Protein AF-A0A959ARU8-F1 (afdb_monomer)

Radius of gyration: 22.37 Å; Cα contacts (8 Å, |Δi|>4): 163; chains: 1; bounding box: 41×34×85 Å

Foldseek 3Di:
DDDDDPPPVVPDPPPVVQLQQAEAEEAEEEEPQLQLVQLHPVSVVVVVVVVLVVVQVVCVVVSPSYRYDYDPDHHYAHDDEQADPVSVVVVVVQCVDCPGRCVVVNVVCVVVVHNYYDYRYHYNPDDRRDRPDD

Mean predicted aligned error: 10.78 Å

Secondary structure (DSSP, 8-state):
-----SSS-------------EEEEEEEEEEHHHHHHHTSHHHHHHHHHHHHHHHHHHHHHTT-SEEEEE-SS-EEE----B-SHHHHHHHHHHTT-TTSTTHHHHHHHHHTT-SEEEEE--BTT------S--

pLDDT: mean 78.7, std 18.58, range [38.22, 96.5]

Structure (mmCIF, N/CA/C/O backbone):
data_AF-A0A959ARU8-F1
#
_entry.id   AF-A0A959ARU8-F1
#
loop_
_atom_site.group_PDB
_atom_site.id
_atom_site.type_symbol
_atom_site.label_atom_id
_atom_site.label_alt_id
_atom_site.label_comp_id
_atom_site.label_asym_id
_atom_site.label_entity_id
_atom_site.label_seq_id
_atom_site.pdbx_PDB_ins_code
_atom_site.Cartn_x
_atom_site.Cartn_y
_atom_site.Cartn_z
_atom_site.occupancy
_atom_site.B_iso_or_equiv
_atom_site.auth_seq_id
_atom_site.auth_comp_id
_atom_site.auth_asym_id
_atom_site.auth_atom_id
_atom_site.pdbx_PDB_model_num
ATOM 1 N N . MET A 1 1 ? -23.353 -15.429 63.518 1.00 46.34 1 MET A N 1
ATOM 2 C CA . MET A 1 1 ? -22.123 -14.900 62.886 1.00 46.34 1 MET A CA 1
ATOM 3 C C . MET A 1 1 ? -21.598 -15.907 61.864 1.00 46.34 1 MET A C 1
ATOM 5 O O . MET A 1 1 ? -20.858 -16.807 62.226 1.00 46.34 1 MET A O 1
ATOM 9 N N . LYS A 1 2 ? -22.007 -15.785 60.596 1.00 42.12 2 LYS A N 1
ATOM 10 C CA . LYS A 1 2 ? -21.353 -16.433 59.449 1.00 42.12 2 LYS A CA 1
ATOM 11 C C . LYS A 1 2 ? -21.041 -15.314 58.463 1.00 42.12 2 LYS A C 1
ATOM 13 O O . LYS A 1 2 ? -21.937 -14.754 57.842 1.00 42.12 2 LYS A O 1
ATOM 18 N N . LYS A 1 3 ? -19.782 -14.887 58.505 1.00 44.22 3 LYS A N 1
ATOM 19 C CA . LYS A 1 3 ? -19.216 -13.784 57.736 1.00 44.22 3 LYS A CA 1
ATOM 20 C C . LYS A 1 3 ? -19.016 -14.216 56.280 1.00 44.22 3 LYS A C 1
ATOM 22 O O . LYS A 1 3 ? -18.547 -15.318 56.029 1.00 44.22 3 LYS A O 1
ATOM 27 N N . ALA A 1 4 ? -19.300 -13.278 55.380 1.00 47.31 4 ALA A N 1
ATOM 28 C CA . ALA A 1 4 ? -18.470 -12.967 54.218 1.00 47.31 4 ALA A CA 1
ATOM 29 C C . ALA A 1 4 ? -18.201 -14.091 53.200 1.00 47.31 4 ALA A C 1
ATOM 31 O O . ALA A 1 4 ? -17.058 -14.479 52.989 1.00 47.31 4 ALA A O 1
ATOM 32 N N . LEU A 1 5 ? -19.237 -14.530 52.483 1.00 41.38 5 LEU A N 1
ATOM 33 C CA . LEU A 1 5 ? -19.054 -15.260 51.217 1.00 41.38 5 LEU A CA 1
ATOM 34 C C . LEU A 1 5 ? -19.993 -14.789 50.094 1.00 41.38 5 LEU A C 1
ATOM 36 O O . LEU A 1 5 ? -20.232 -15.509 49.135 1.00 41.38 5 LEU A O 1
ATOM 40 N N . PHE A 1 6 ? -20.510 -13.561 50.197 1.00 38.81 6 PHE A N 1
ATOM 41 C CA . PHE A 1 6 ? -21.422 -12.966 49.209 1.00 38.81 6 PHE A CA 1
ATOM 42 C C . PHE A 1 6 ? -20.834 -11.734 48.493 1.00 38.81 6 PHE A C 1
ATOM 44 O O . PHE A 1 6 ? -21.573 -10.960 47.898 1.00 38.81 6 PHE A O 1
ATOM 51 N N . SER A 1 7 ? -19.508 -11.539 48.541 1.00 43.94 7 SER A N 1
ATOM 52 C CA . SER A 1 7 ? -18.839 -10.344 47.979 1.00 43.94 7 SER A CA 1
ATOM 53 C C . SER A 1 7 ? -17.881 -10.607 46.812 1.00 43.94 7 SER A C 1
ATOM 55 O O . SER A 1 7 ? -17.221 -9.675 46.375 1.00 43.94 7 SER A O 1
ATOM 57 N N . ILE A 1 8 ? -17.805 -11.826 46.269 1.00 44.94 8 ILE A N 1
ATOM 58 C CA . ILE A 1 8 ? -16.912 -12.128 45.124 1.00 44.94 8 ILE A CA 1
ATOM 59 C C . ILE A 1 8 ? -17.697 -12.306 43.812 1.00 44.94 8 ILE A C 1
ATOM 61 O O . ILE A 1 8 ? -17.115 -12.412 42.741 1.00 44.94 8 ILE A O 1
ATOM 65 N N . LEU A 1 9 ? -19.031 -12.215 43.858 1.00 38.34 9 LEU A N 1
ATOM 66 C CA . LEU A 1 9 ? -19.854 -12.073 42.654 1.00 38.34 9 LEU A CA 1
ATOM 67 C C . LEU A 1 9 ? -20.055 -10.602 42.252 1.00 38.34 9 LEU A C 1
ATOM 69 O O . LEU A 1 9 ? -20.975 -10.271 41.517 1.00 38.34 9 LEU A O 1
ATOM 73 N N . LEU A 1 10 ? -19.144 -9.718 42.673 1.00 40.19 10 LEU A N 1
ATOM 74 C CA . LEU A 1 10 ? -18.784 -8.541 41.889 1.00 40.19 10 LEU A CA 1
ATOM 75 C C . LEU A 1 10 ? -17.842 -9.025 40.777 1.00 40.19 10 LEU A C 1
ATOM 77 O O . LEU A 1 10 ? -16.676 -8.641 40.701 1.00 40.19 10 LEU A O 1
ATOM 81 N N . GLY A 1 11 ? -18.345 -9.962 39.969 1.00 40.94 11 GLY A N 1
ATOM 82 C CA . GLY A 1 11 ? -17.737 -10.385 38.724 1.00 40.94 11 GLY A CA 1
ATOM 83 C C . GLY A 1 11 ? -17.799 -9.187 37.807 1.00 40.94 11 GLY A C 1
ATOM 84 O O . GLY A 1 11 ? -18.772 -9.019 37.087 1.00 40.94 11 GLY A O 1
ATOM 85 N N . LEU A 1 12 ? -16.826 -8.299 37.993 1.00 43.91 12 LEU A N 1
ATOM 86 C CA . LEU A 1 12 ? -16.097 -7.570 36.982 1.00 43.91 12 LEU A CA 1
ATOM 87 C C . LEU A 1 12 ? -16.763 -7.678 35.601 1.00 43.91 12 LEU A C 1
ATOM 89 O O . LEU A 1 12 ? -16.219 -8.280 34.680 1.00 43.91 12 LEU A O 1
ATOM 93 N N . LEU A 1 13 ? -17.927 -7.039 35.439 1.00 38.22 13 LEU A N 1
ATOM 94 C CA . LEU A 1 13 ? -18.304 -6.461 34.164 1.00 38.22 13 LEU A CA 1
ATOM 95 C C . LEU A 1 13 ? -17.286 -5.336 33.962 1.00 38.22 13 LEU A C 1
ATOM 97 O O . LEU A 1 13 ? -17.570 -4.156 34.142 1.00 38.22 13 LEU A O 1
ATOM 101 N N . MET A 1 14 ? -16.063 -5.717 33.590 1.00 46.12 14 MET A N 1
ATOM 102 C CA . MET A 1 14 ? -15.291 -4.911 32.670 1.00 46.12 14 MET A CA 1
ATOM 103 C C . MET A 1 14 ? -16.098 -4.933 31.376 1.00 46.12 14 MET A C 1
ATOM 105 O O . MET A 1 14 ? -15.785 -5.644 30.427 1.00 46.12 14 MET A O 1
ATOM 109 N N . VAL A 1 15 ? -17.161 -4.128 31.337 1.00 43.75 15 VAL A N 1
ATOM 110 C CA . VAL A 1 15 ? -17.469 -3.405 30.119 1.00 43.75 15 VAL A CA 1
ATOM 111 C C . VAL A 1 15 ? -16.215 -2.566 29.919 1.00 43.75 15 VAL A C 1
ATOM 113 O O . VAL A 1 15 ? -16.107 -1.454 30.431 1.00 43.75 15 VAL A O 1
ATOM 116 N N . GLN A 1 16 ? -15.207 -3.144 29.256 1.00 45.88 16 GLN A N 1
ATOM 117 C CA . GLN A 1 16 ? -14.302 -2.345 28.459 1.00 45.88 16 GLN A CA 1
ATOM 118 C C . GLN A 1 16 ? -15.251 -1.588 27.546 1.00 45.88 16 GLN A C 1
ATOM 120 O O . GLN A 1 16 ? -15.771 -2.136 26.576 1.00 45.88 16 GLN A O 1
ATOM 125 N N . ALA A 1 17 ? -15.592 -0.366 27.955 1.00 45.50 17 ALA A N 1
ATOM 126 C CA . ALA A 1 17 ? -16.169 0.616 27.077 1.00 45.50 17 ALA A CA 1
ATOM 127 C C . ALA A 1 17 ? -15.152 0.699 25.949 1.00 45.50 17 ALA A C 1
ATOM 129 O O . ALA A 1 17 ? -14.073 1.263 26.135 1.00 45.50 17 ALA A O 1
ATOM 130 N N . GLY A 1 18 ? -15.427 -0.019 24.858 1.00 52.66 18 GLY A N 1
ATOM 131 C CA . GLY A 1 18 ? -14.566 -0.022 23.697 1.00 52.66 18 GLY A CA 1
ATOM 132 C C . GLY A 1 18 ? -14.356 1.437 23.354 1.00 52.66 18 GLY A C 1
ATOM 133 O O . GLY A 1 18 ? -15.325 2.156 23.103 1.00 52.66 18 GLY A O 1
ATOM 134 N N . VAL A 1 19 ? -13.110 1.899 23.452 1.00 57.91 19 VAL A N 1
ATOM 135 C CA . VAL A 1 19 ? -12.715 3.193 22.907 1.00 57.91 19 VAL A CA 1
ATOM 136 C C . VAL A 1 19 ? -13.297 3.226 21.504 1.00 57.91 19 VAL A C 1
ATOM 138 O O . VAL A 1 19 ? -13.019 2.313 20.729 1.00 57.91 19 VAL A O 1
ATOM 141 N N . ALA A 1 20 ? -14.170 4.196 21.216 1.00 58.97 20 ALA A N 1
ATOM 142 C CA . ALA A 1 20 ? -14.783 4.335 19.902 1.00 58.97 20 ALA A CA 1
ATOM 143 C C . ALA A 1 20 ? -13.653 4.356 18.869 1.00 58.97 20 ALA A C 1
ATOM 145 O O . ALA A 1 20 ? -12.884 5.318 18.798 1.00 58.97 20 ALA A O 1
ATOM 146 N N . GLN A 1 21 ? -13.481 3.235 18.172 1.00 68.56 21 GLN A N 1
ATOM 147 C CA . GLN A 1 21 ? -12.271 2.973 17.417 1.00 68.56 21 GLN A CA 1
ATOM 148 C C . GLN A 1 21 ? -12.376 3.777 16.126 1.00 68.56 21 GLN A C 1
ATOM 150 O O . GLN A 1 21 ? -13.242 3.516 15.293 1.00 68.56 21 GLN A O 1
ATOM 155 N N . LYS A 1 22 ? -11.555 4.822 15.997 1.00 89.44 22 LYS A N 1
ATOM 156 C CA . LYS A 1 22 ? -11.555 5.677 14.810 1.00 89.44 22 LYS A CA 1
ATOM 157 C C . LYS A 1 22 ? -11.027 4.872 13.633 1.00 89.44 22 LYS A C 1
ATOM 159 O O . LYS A 1 22 ? -9.987 4.227 13.742 1.00 89.44 22 LYS A O 1
ATOM 164 N N . GLU A 1 23 ? -11.726 4.912 12.510 1.00 92.50 23 GLU A N 1
ATOM 165 C CA . GLU A 1 23 ? -11.250 4.240 11.308 1.00 92.50 23 GLU A CA 1
ATOM 166 C C . GLU A 1 23 ? -10.261 5.131 10.563 1.00 92.50 23 GLU A C 1
ATOM 168 O O . GLU A 1 23 ? -10.485 6.329 10.409 1.00 92.50 23 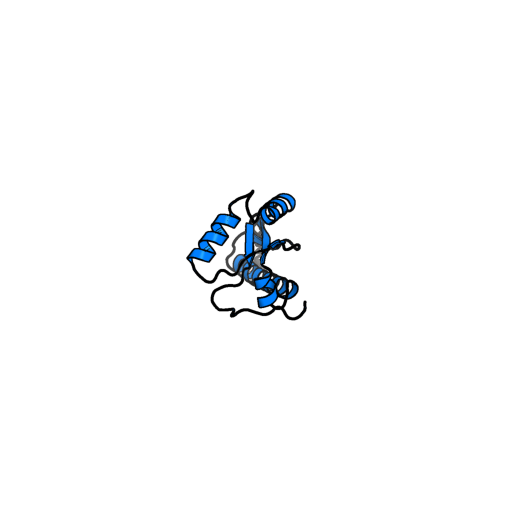GLU A O 1
ATOM 173 N N . LEU A 1 24 ? -9.154 4.530 10.138 1.00 94.00 24 LEU A N 1
ATOM 174 C CA . LEU A 1 24 ? -8.168 5.135 9.263 1.00 94.00 24 LEU A CA 1
ATOM 175 C C . LEU A 1 24 ? -8.146 4.337 7.966 1.00 94.00 24 LEU A C 1
ATOM 177 O O . LEU A 1 24 ? -7.877 3.136 7.958 1.00 94.00 24 LEU A O 1
ATOM 181 N N . THR A 1 25 ? -8.426 5.013 6.865 1.00 95.62 25 THR A N 1
ATOM 182 C CA . THR A 1 25 ? -8.550 4.410 5.543 1.00 95.62 25 THR A CA 1
ATOM 183 C C . THR A 1 25 ? -7.280 4.617 4.725 1.00 95.62 25 THR A C 1
ATOM 185 O O . THR A 1 25 ? -6.756 5.726 4.609 1.00 95.62 25 THR A O 1
ATOM 188 N N . ILE A 1 26 ? -6.765 3.535 4.145 1.00 95.88 26 ILE A N 1
ATOM 189 C CA . ILE A 1 26 ? -5.558 3.553 3.316 1.00 95.88 26 ILE A CA 1
ATOM 190 C C . ILE A 1 26 ? -5.929 3.197 1.880 1.00 95.88 26 ILE A C 1
ATOM 192 O O . ILE A 1 26 ? -6.485 2.130 1.616 1.00 95.88 26 ILE A O 1
ATOM 196 N N . LEU A 1 27 ? -5.577 4.072 0.941 1.00 95.19 27 LEU A N 1
ATOM 197 C CA . LEU A 1 27 ? -5.528 3.743 -0.476 1.00 95.19 27 LEU A CA 1
ATOM 198 C C . LEU A 1 27 ? -4.171 3.123 -0.796 1.00 95.19 27 LEU A C 1
ATOM 200 O O . LEU A 1 27 ? -3.139 3.766 -0.603 1.00 95.19 27 LEU A O 1
ATOM 204 N N . PHE A 1 28 ? -4.176 1.909 -1.332 1.00 94.12 28 PHE A N 1
ATOM 205 C CA . PHE A 1 28 ? -2.968 1.289 -1.855 1.00 94.12 28 PHE A CA 1
ATOM 206 C C . PHE A 1 28 ? -2.838 1.580 -3.351 1.00 94.12 28 PHE A C 1
ATOM 208 O O . PHE A 1 28 ? -3.764 1.361 -4.131 1.00 94.12 28 PHE A O 1
ATOM 215 N N . ALA A 1 29 ? -1.676 2.083 -3.744 1.00 92.31 29 ALA A N 1
ATOM 216 C CA . ALA A 1 29 ? -1.239 2.158 -5.128 1.00 92.31 29 ALA A CA 1
ATOM 217 C C . ALA A 1 29 ? -0.073 1.188 -5.323 1.00 92.31 29 ALA A C 1
ATOM 219 O O . ALA A 1 29 ? 0.695 0.966 -4.387 1.00 92.31 29 ALA A O 1
ATOM 220 N N . TYR A 1 30 ? 0.068 0.602 -6.507 1.00 90.38 30 TYR A N 1
ATOM 221 C CA . TYR A 1 30 ? 1.170 -0.308 -6.802 1.00 90.38 30 TYR A CA 1
ATOM 222 C C . TYR A 1 30 ? 1.743 -0.072 -8.193 1.00 90.38 30 TYR A C 1
ATOM 224 O O . TYR A 1 30 ? 1.017 0.255 -9.131 1.00 90.38 30 TYR A O 1
ATOM 232 N N . THR A 1 31 ? 3.049 -0.278 -8.319 1.00 87.12 31 THR A N 1
ATOM 233 C CA . THR A 1 31 ? 3.737 -0.262 -9.611 1.00 87.12 31 THR A CA 1
ATOM 234 C C . THR A 1 31 ? 3.583 -1.604 -10.326 1.00 87.12 31 THR A C 1
ATOM 236 O O . THR A 1 31 ? 3.480 -2.651 -9.680 1.00 87.12 31 THR A O 1
ATOM 239 N N . ASN A 1 32 ? 3.627 -1.614 -11.658 1.00 84.12 32 ASN A N 1
ATOM 240 C CA . ASN A 1 32 ? 3.518 -2.859 -12.440 1.00 84.12 32 ASN A CA 1
ATOM 241 C C . ASN A 1 32 ? 4.633 -3.840 -12.081 1.00 84.12 32 ASN A C 1
ATOM 243 O O . ASN A 1 32 ? 4.407 -5.037 -11.932 1.00 84.12 32 ASN A O 1
ATOM 247 N N . GLN A 1 33 ? 5.831 -3.317 -11.830 1.00 81.00 33 GLN A N 1
ATOM 248 C CA . GLN A 1 33 ? 6.969 -4.108 -11.386 1.00 81.00 33 GLN A CA 1
ATOM 249 C C . GLN A 1 33 ? 6.728 -4.709 -10.001 1.00 81.00 33 GLN A C 1
ATOM 251 O O . GLN A 1 33 ? 7.097 -5.857 -9.787 1.00 81.00 33 GLN A O 1
ATOM 256 N N . ALA A 1 34 ? 6.095 -3.980 -9.074 1.00 85.81 34 ALA A N 1
ATOM 257 C CA . ALA A 1 34 ? 5.712 -4.529 -7.775 1.00 85.81 34 ALA A CA 1
ATOM 258 C C . ALA A 1 34 ? 4.678 -5.649 -7.922 1.00 85.81 34 ALA A C 1
ATOM 260 O O . ALA A 1 34 ? 4.781 -6.666 -7.239 1.00 85.81 34 ALA A O 1
ATOM 261 N N . ALA A 1 35 ? 3.711 -5.487 -8.829 1.00 87.25 35 ALA A N 1
ATOM 262 C CA . ALA A 1 35 ? 2.753 -6.542 -9.134 1.00 87.25 35 ALA A CA 1
ATOM 263 C C . ALA A 1 35 ? 3.473 -7.782 -9.669 1.00 87.25 35 ALA A C 1
ATOM 265 O O . ALA A 1 35 ? 3.291 -8.859 -9.114 1.00 87.25 35 ALA A O 1
ATOM 266 N N . CYS A 1 36 ? 4.357 -7.647 -10.656 1.00 84.00 36 CYS A N 1
ATOM 267 C CA . CYS A 1 36 ? 5.104 -8.787 -11.194 1.00 84.00 36 CYS A CA 1
ATOM 268 C C . CYS A 1 36 ? 6.008 -9.447 -10.147 1.00 84.00 36 CYS A C 1
ATOM 270 O O . CYS A 1 36 ? 6.002 -10.665 -10.001 1.00 84.00 36 CYS A O 1
ATOM 272 N N . ALA A 1 37 ? 6.708 -8.637 -9.356 1.00 83.94 37 ALA A N 1
ATOM 273 C CA . ALA A 1 37 ? 7.533 -9.061 -8.231 1.00 83.94 37 ALA A CA 1
ATOM 274 C C . ALA A 1 37 ? 6.758 -9.879 -7.185 1.00 83.94 37 ALA A C 1
ATOM 276 O O . ALA A 1 37 ? 7.289 -10.838 -6.628 1.00 83.94 37 ALA A O 1
ATOM 277 N N . ALA A 1 38 ? 5.510 -9.501 -6.914 1.00 86.88 38 ALA A N 1
ATOM 278 C CA . ALA A 1 38 ? 4.657 -10.179 -5.951 1.00 86.88 38 ALA A CA 1
ATOM 279 C C . ALA A 1 38 ? 3.957 -11.425 -6.520 1.00 86.88 38 ALA A C 1
ATOM 281 O O . ALA A 1 38 ? 3.374 -12.173 -5.745 1.00 86.88 38 ALA A O 1
ATOM 282 N N . GLY A 1 39 ? 3.981 -11.662 -7.837 1.00 88.00 39 GLY A N 1
ATOM 283 C CA . GLY A 1 39 ? 3.173 -12.711 -8.481 1.00 88.00 39 GLY A CA 1
ATOM 284 C C . GLY A 1 39 ? 1.759 -12.257 -8.880 1.00 88.00 39 GLY A C 1
ATOM 285 O O . GLY A 1 39 ? 0.866 -13.078 -9.072 1.00 88.00 39 GLY A O 1
ATOM 286 N N . GLY A 1 40 ? 1.552 -10.947 -9.005 1.00 89.44 40 GLY A N 1
ATOM 287 C CA . GLY A 1 40 ? 0.349 -10.292 -9.511 1.00 89.44 40 GLY A CA 1
ATOM 288 C C . GLY A 1 40 ? -0.360 -9.408 -8.473 1.00 89.44 40 GLY A C 1
ATOM 289 O O . GLY A 1 40 ? -0.093 -9.498 -7.269 1.00 89.44 40 GLY A O 1
ATOM 290 N N . PRO A 1 41 ? -1.324 -8.569 -8.903 1.00 89.44 41 PRO A N 1
ATOM 291 C CA . PRO A 1 41 ? -2.074 -7.685 -8.002 1.00 89.44 41 PRO A CA 1
ATOM 292 C C . PRO A 1 41 ? -2.845 -8.428 -6.899 1.00 89.44 41 PRO A C 1
ATOM 294 O O . PRO A 1 41 ? -3.014 -7.91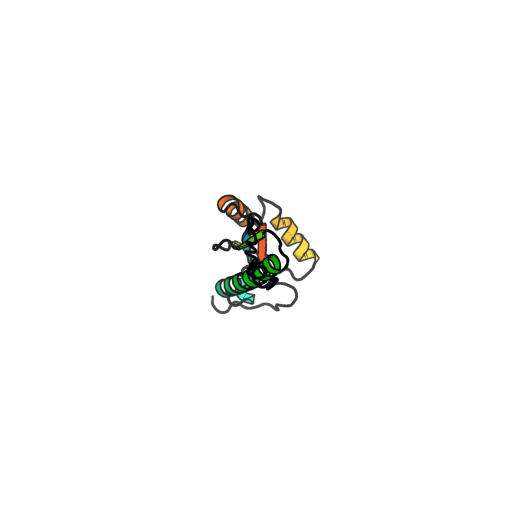2 -5.794 1.00 89.44 41 PRO A O 1
ATOM 297 N N . ALA A 1 42 ? -3.292 -9.660 -7.171 1.00 91.19 42 ALA A N 1
ATOM 298 C CA . ALA A 1 42 ? -3.993 -10.488 -6.191 1.00 91.19 42 ALA A CA 1
ATOM 299 C C . ALA A 1 42 ? -3.099 -10.869 -4.999 1.00 91.19 42 ALA A C 1
ATOM 301 O O . ALA A 1 42 ? -3.558 -10.844 -3.856 1.00 91.19 42 ALA A O 1
ATOM 302 N N . GLU A 1 43 ? -1.819 -11.163 -5.246 1.00 92.25 43 GLU A N 1
ATOM 303 C CA . GLU A 1 43 ? -0.881 -11.510 -4.178 1.00 92.25 43 GLU A CA 1
ATOM 304 C C . GLU A 1 43 ? -0.469 -10.267 -3.378 1.00 92.25 43 GLU A C 1
ATOM 306 O O . GLU A 1 43 ? -0.384 -10.335 -2.151 1.00 92.25 43 GLU A O 1
ATOM 311 N N . ILE A 1 44 ? -0.344 -9.096 -4.024 1.00 90.56 44 ILE A N 1
ATOM 312 C CA . ILE A 1 44 ? -0.223 -7.813 -3.305 1.00 90.56 44 ILE A CA 1
ATOM 313 C C . ILE A 1 44 ? -1.398 -7.643 -2.344 1.00 90.56 44 ILE A C 1
ATOM 315 O O . ILE A 1 44 ? -1.188 -7.387 -1.158 1.00 90.56 44 ILE A O 1
ATOM 319 N N . LYS A 1 45 ? -2.633 -7.806 -2.832 1.00 91.62 45 LYS A N 1
ATOM 320 C CA . LYS A 1 45 ? -3.827 -7.636 -2.002 1.00 91.62 45 LYS A CA 1
ATOM 321 C C . LYS A 1 45 ? -3.823 -8.591 -0.807 1.00 91.62 45 LYS A C 1
ATOM 323 O O . LYS A 1 45 ? -4.076 -8.161 0.314 1.00 91.62 45 LYS A O 1
ATOM 328 N N . LYS A 1 46 ? -3.506 -9.868 -1.026 1.00 92.75 46 LYS A N 1
ATOM 329 C CA . LYS A 1 46 ? -3.403 -10.869 0.044 1.00 92.75 46 LYS A CA 1
ATOM 330 C C . LYS A 1 46 ? -2.361 -10.475 1.096 1.00 92.75 46 LYS A C 1
ATOM 332 O O . LYS A 1 46 ? -2.644 -10.559 2.291 1.00 92.75 46 LYS A O 1
ATOM 337 N N . ASN A 1 47 ? -1.192 -10.002 0.665 1.00 91.69 47 ASN A N 1
ATOM 338 C CA . ASN A 1 47 ? -0.134 -9.541 1.564 1.00 91.69 47 ASN A CA 1
ATOM 339 C C . ASN A 1 47 ? -0.556 -8.304 2.367 1.00 91.69 47 ASN A C 1
ATOM 341 O O . ASN A 1 47 ? -0.281 -8.226 3.565 1.00 91.69 47 ASN A O 1
ATOM 345 N N . VAL A 1 48 ? -1.267 -7.363 1.741 1.00 92.88 48 VAL A N 1
ATOM 346 C CA . VAL A 1 48 ? -1.815 -6.192 2.434 1.00 92.88 48 VAL A CA 1
ATOM 347 C C . VAL A 1 48 ? -2.894 -6.589 3.436 1.00 92.88 48 VAL A C 1
ATOM 349 O O . VAL A 1 48 ? -2.833 -6.148 4.581 1.00 92.88 48 VAL A O 1
ATOM 352 N N . ASP A 1 49 ? -3.853 -7.435 3.054 1.00 93.31 49 ASP A N 1
ATOM 353 C CA . ASP A 1 49 ? -4.917 -7.896 3.953 1.00 93.31 49 ASP A CA 1
ATOM 354 C C . ASP A 1 49 ? -4.319 -8.593 5.190 1.00 93.31 49 ASP A C 1
ATOM 356 O O . ASP A 1 49 ? -4.714 -8.313 6.326 1.00 93.31 49 ASP A O 1
ATOM 360 N N . TYR A 1 50 ? -3.312 -9.450 4.981 1.00 93.88 50 TYR A N 1
ATOM 361 C CA . TYR A 1 50 ? -2.575 -10.103 6.060 1.00 93.88 50 TYR A CA 1
ATOM 362 C C . TYR A 1 50 ? -1.856 -9.087 6.961 1.00 93.88 50 TYR A C 1
ATOM 364 O O . TYR A 1 50 ? -2.029 -9.107 8.183 1.00 93.88 50 TYR A O 1
ATOM 372 N N . GLY A 1 51 ? -1.105 -8.150 6.372 1.00 93.88 51 GLY A N 1
ATOM 373 C CA . GLY A 1 51 ? -0.392 -7.105 7.109 1.00 93.88 51 GLY A CA 1
ATOM 374 C C . GLY A 1 51 ? -1.322 -6.194 7.916 1.00 93.88 51 GLY A C 1
ATOM 375 O O . GLY A 1 51 ? -1.029 -5.874 9.067 1.00 93.88 51 GLY A O 1
ATOM 376 N N . LEU A 1 52 ? -2.482 -5.829 7.363 1.00 94.06 52 LEU A N 1
ATOM 377 C CA . LEU A 1 52 ? -3.500 -5.051 8.071 1.00 94.06 52 LEU A CA 1
ATOM 378 C C . LEU A 1 52 ? -4.149 -5.834 9.213 1.00 94.06 52 LEU A C 1
ATOM 380 O O . LEU A 1 52 ? -4.467 -5.244 10.247 1.00 94.06 52 LEU A O 1
ATOM 384 N N . GLY A 1 53 ? -4.321 -7.149 9.066 1.00 94.44 53 GLY A N 1
ATOM 385 C CA . GLY A 1 53 ? -4.756 -8.018 10.159 1.00 94.44 53 GLY A CA 1
ATOM 386 C C . GLY A 1 53 ? -3.781 -7.984 11.338 1.00 94.44 53 GLY A C 1
ATOM 387 O O . GLY A 1 53 ? -4.192 -7.774 12.484 1.00 94.44 53 GLY A O 1
ATOM 388 N N . LEU A 1 54 ? -2.480 -8.106 11.055 1.00 96.50 54 LEU A N 1
ATOM 389 C CA . LEU A 1 54 ? -1.425 -8.001 12.067 1.00 96.50 54 LEU A CA 1
ATOM 390 C C . LEU A 1 54 ? -1.382 -6.608 12.709 1.00 96.50 54 LEU A C 1
ATOM 392 O O . LEU A 1 54 ? -1.340 -6.501 13.935 1.00 96.50 54 LEU A O 1
ATOM 396 N N . LEU A 1 55 ? -1.453 -5.544 11.904 1.00 94.69 55 LEU A N 1
ATOM 397 C CA . LEU A 1 55 ? -1.453 -4.162 12.388 1.00 94.69 55 LEU A CA 1
ATOM 398 C C . LEU A 1 55 ? -2.638 -3.892 13.319 1.00 94.69 55 LEU A C 1
ATOM 400 O O . LEU A 1 55 ? -2.449 -3.377 14.416 1.00 94.69 55 LEU A O 1
ATOM 404 N N . ASN A 1 56 ? -3.852 -4.268 12.921 1.00 94.50 56 ASN A N 1
ATOM 405 C CA . ASN A 1 56 ? -5.042 -4.065 13.748 1.00 94.50 56 ASN A CA 1
ATOM 406 C C . ASN A 1 56 ? -4.995 -4.873 15.047 1.00 94.50 56 ASN A C 1
ATOM 408 O O . ASN A 1 56 ? -5.422 -4.377 16.089 1.00 94.50 56 ASN A O 1
ATOM 412 N N . THR A 1 57 ? -4.432 -6.082 15.005 1.00 94.56 57 THR A N 1
ATOM 413 C CA . THR A 1 57 ? -4.191 -6.883 16.211 1.00 94.56 57 THR A CA 1
ATOM 414 C C . THR A 1 57 ? -3.225 -6.162 17.151 1.00 94.56 57 THR A C 1
ATOM 416 O O . THR A 1 57 ? -3.498 -6.041 18.343 1.00 94.56 57 THR A O 1
ATOM 419 N N . ALA A 1 58 ? -2.125 -5.619 16.623 1.00 94.25 58 ALA A N 1
ATOM 420 C CA . ALA A 1 58 ? -1.163 -4.854 17.410 1.00 94.25 58 ALA A CA 1
ATOM 421 C C . ALA A 1 58 ? -1.782 -3.576 18.002 1.00 94.25 58 ALA A C 1
ATOM 423 O O . ALA A 1 58 ? -1.630 -3.326 19.195 1.00 94.25 58 ALA A O 1
ATOM 424 N N . LEU A 1 59 ? -2.535 -2.806 17.207 1.00 92.25 59 LEU A N 1
ATOM 425 C CA . LEU A 1 59 ? -3.238 -1.602 17.666 1.00 92.25 59 LEU A CA 1
ATOM 426 C C . LEU A 1 59 ? -4.221 -1.922 18.797 1.00 92.25 59 LEU A C 1
ATOM 428 O O . LEU A 1 59 ? -4.229 -1.229 19.812 1.00 92.25 59 LEU A O 1
ATOM 432 N N . SER A 1 60 ? -4.994 -3.001 18.653 1.00 91.62 60 SER A N 1
ATOM 433 C CA . SER A 1 60 ? -5.921 -3.465 19.687 1.00 91.62 60 SER A CA 1
ATOM 434 C C . SER A 1 60 ? -5.185 -3.876 20.966 1.00 91.62 60 SER A C 1
ATOM 436 O O . SER A 1 60 ? -5.525 -3.392 22.045 1.00 91.62 60 SER A O 1
ATOM 438 N N . ASN A 1 61 ? -4.120 -4.676 20.851 1.00 92.38 61 ASN A N 1
ATOM 439 C CA . ASN A 1 61 ? -3.312 -5.118 21.993 1.00 92.38 61 ASN A CA 1
ATOM 440 C C . ASN A 1 61 ? -2.607 -3.957 22.710 1.00 92.38 61 ASN A C 1
ATOM 442 O O . ASN A 1 61 ? -2.386 -4.015 23.917 1.00 92.38 61 ASN A O 1
ATOM 446 N N . SER A 1 62 ? -2.255 -2.898 21.980 1.00 93.12 62 SER A N 1
ATOM 447 C CA . SER A 1 62 ? -1.668 -1.673 22.533 1.00 93.12 62 SER A CA 1
ATOM 448 C C . SER A 1 62 ? -2.707 -0.640 22.988 1.00 93.12 62 SER A C 1
ATOM 450 O O . SER A 1 62 ? -2.324 0.459 23.382 1.00 93.12 62 SER A O 1
ATOM 452 N N . ASN A 1 63 ? -4.007 -0.964 22.947 1.00 90.25 63 ASN A N 1
ATOM 453 C CA . ASN A 1 63 ? -5.109 -0.053 23.275 1.00 90.25 63 ASN A CA 1
ATOM 454 C C . ASN A 1 63 ? -5.042 1.284 22.506 1.00 90.25 63 ASN A C 1
ATOM 456 O O . ASN A 1 63 ? -5.369 2.355 23.023 1.00 90.25 63 ASN A O 1
ATOM 460 N N . VAL A 1 64 ? -4.594 1.225 21.251 1.00 89.31 64 VAL A N 1
ATOM 461 C CA . VAL A 1 64 ? -4.611 2.362 20.336 1.00 89.31 64 VAL A CA 1
ATOM 462 C C . VAL A 1 64 ? -6.005 2.436 19.721 1.00 89.31 64 VAL A C 1
ATOM 464 O O . VAL A 1 64 ? -6.443 1.508 19.047 1.00 89.31 64 VAL A O 1
ATOM 467 N N . GLY A 1 65 ? -6.711 3.548 19.941 1.00 88.69 65 GLY A N 1
ATOM 468 C CA . GLY A 1 65 ? -8.104 3.760 19.518 1.00 88.69 65 GLY A CA 1
ATOM 469 C C . GLY A 1 65 ? -8.318 3.946 18.011 1.00 88.69 65 GLY A C 1
ATOM 470 O O . GLY A 1 65 ? -9.171 4.740 17.620 1.00 88.69 65 GLY A O 1
ATOM 471 N N . TYR A 1 66 ? -7.546 3.250 17.176 1.00 90.56 66 TYR A N 1
ATOM 472 C CA . TYR A 1 66 ? -7.651 3.265 15.721 1.00 90.56 66 TYR A CA 1
ATOM 473 C C . TYR A 1 66 ? -7.838 1.860 15.155 1.00 90.56 66 TYR A C 1
ATOM 475 O O . TYR A 1 66 ? -7.318 0.882 15.693 1.00 90.56 66 TYR A O 1
ATOM 483 N N . ARG A 1 67 ? -8.566 1.778 14.043 1.00 92.62 67 ARG A N 1
ATOM 484 C CA . ARG A 1 67 ? -8.681 0.600 13.183 1.00 92.62 67 ARG A CA 1
ATOM 485 C C . ARG A 1 67 ? -8.281 1.016 11.779 1.00 92.62 67 ARG A C 1
ATOM 487 O O . ARG A 1 67 ? -8.831 1.966 11.238 1.00 92.62 67 ARG A O 1
ATOM 494 N N . VAL A 1 68 ? -7.332 0.312 11.191 1.00 94.00 68 VAL A N 1
ATOM 495 C CA . VAL A 1 68 ? -6.827 0.606 9.854 1.00 94.00 68 VAL A CA 1
ATOM 496 C C . VAL A 1 68 ? -7.522 -0.289 8.838 1.00 94.00 68 VAL A C 1
ATOM 498 O O . VAL A 1 68 ? -7.609 -1.503 9.030 1.00 94.00 68 VAL A O 1
ATOM 501 N N . VAL A 1 69 ? -8.015 0.297 7.751 1.00 93.56 69 VAL A N 1
ATOM 502 C CA . VAL A 1 69 ? -8.773 -0.406 6.711 1.00 93.56 69 VAL A CA 1
ATOM 503 C C . VAL A 1 69 ? -8.215 -0.036 5.337 1.00 93.56 69 VAL A C 1
ATOM 505 O O . VAL A 1 69 ? -8.006 1.141 5.048 1.00 93.56 69 VAL A O 1
ATOM 508 N N . ALA A 1 70 ? -7.968 -1.025 4.477 1.00 92.44 70 ALA A N 1
ATOM 509 C CA . ALA A 1 70 ? -7.639 -0.774 3.074 1.00 92.44 70 ALA A CA 1
ATOM 510 C C . ALA A 1 70 ? -8.902 -0.453 2.271 1.00 92.44 70 ALA A C 1
ATOM 512 O O . ALA A 1 70 ? -9.937 -1.099 2.441 1.00 92.44 70 ALA A O 1
ATOM 513 N N . ILE A 1 71 ? -8.783 0.470 1.321 1.00 90.25 71 ILE A N 1
ATOM 514 C CA . ILE A 1 71 ? -9.721 0.561 0.203 1.00 90.25 71 ILE A CA 1
ATOM 515 C C . ILE A 1 71 ? -9.525 -0.670 -0.688 1.00 90.25 71 ILE A C 1
ATOM 517 O O . ILE A 1 71 ? -8.400 -1.063 -0.989 1.00 90.25 71 ILE A O 1
ATOM 521 N N . SER A 1 72 ? -10.630 -1.291 -1.102 1.00 79.44 72 SER A N 1
ATOM 522 C CA . SER A 1 72 ? -10.622 -2.530 -1.890 1.00 79.44 72 SER A CA 1
ATOM 523 C C . SER A 1 72 ? -10.054 -2.361 -3.299 1.00 79.44 72 SER A C 1
ATOM 525 O O . SER A 1 72 ? -9.542 -3.318 -3.870 1.00 79.44 72 SER A O 1
ATOM 527 N N . GLU A 1 73 ? -10.173 -1.160 -3.861 1.00 85.25 73 GLU A N 1
ATOM 528 C CA . GLU A 1 73 ? -9.668 -0.796 -5.184 1.00 85.25 73 GLU A CA 1
ATOM 529 C C . GLU A 1 73 ? -8.246 -0.249 -5.070 1.00 85.25 73 GLU A C 1
ATOM 531 O O . GLU A 1 73 ? -8.009 0.756 -4.398 1.00 85.25 73 GLU A O 1
ATOM 536 N N . TYR A 1 74 ? -7.310 -0.916 -5.739 1.00 84.88 74 TYR A N 1
ATOM 537 C CA . TYR A 1 74 ? -5.905 -0.536 -5.752 1.00 84.88 74 TYR A CA 1
ATOM 538 C C . TYR A 1 74 ? -5.615 0.230 -7.040 1.00 84.88 74 TYR A C 1
ATOM 540 O O . TYR A 1 74 ? -6.188 -0.067 -8.090 1.00 84.88 74 TYR A O 1
ATOM 548 N N . VAL A 1 75 ? -4.734 1.226 -6.965 1.00 85.00 75 VAL A N 1
ATOM 549 C CA . VAL A 1 75 ? -4.389 2.051 -8.128 1.00 85.00 75 VAL A CA 1
ATOM 550 C C . VAL A 1 75 ? -3.080 1.570 -8.734 1.00 85.00 75 VAL A C 1
ATOM 552 O O . VAL A 1 75 ? -2.018 1.748 -8.145 1.00 85.00 75 VAL A O 1
ATOM 555 N N . GLU A 1 76 ? -3.164 1.004 -9.930 1.00 83.38 76 GLU A N 1
ATOM 556 C CA . GLU A 1 76 ? -1.995 0.728 -10.761 1.00 83.38 76 GLU A CA 1
ATOM 557 C C . GLU A 1 76 ? -1.382 2.028 -11.295 1.00 83.38 76 GLU A C 1
ATOM 559 O O . GLU A 1 76 ? -2.112 2.927 -11.743 1.00 83.38 76 GLU A O 1
ATOM 564 N N . VAL A 1 77 ? -0.051 2.123 -11.238 1.00 84.38 77 VAL A N 1
ATOM 565 C CA . VAL A 1 77 ? 0.727 3.284 -11.688 1.00 84.38 77 VAL A CA 1
ATOM 566 C C . VAL A 1 77 ? 1.866 2.863 -12.624 1.00 84.38 77 VAL A C 1
ATOM 568 O O . VAL A 1 77 ? 2.633 1.947 -12.329 1.00 84.38 77 VAL A O 1
ATOM 571 N N . GLU A 1 78 ? 1.985 3.566 -13.755 1.00 73.25 78 GLU A N 1
ATOM 572 C CA . GLU A 1 78 ? 3.016 3.345 -14.782 1.00 73.25 78 GLU A CA 1
ATOM 573 C C . GLU A 1 78 ? 4.348 4.029 -14.403 1.00 73.25 78 GLU A C 1
ATOM 575 O O . GLU A 1 78 ? 4.723 5.075 -14.930 1.00 73.25 78 GLU A O 1
ATOM 580 N N . ASP A 1 79 ? 5.036 3.476 -13.409 1.00 68.25 79 ASP A N 1
ATOM 581 C CA . ASP A 1 79 ? 6.438 3.725 -13.012 1.00 68.25 79 ASP A CA 1
ATOM 582 C C . ASP A 1 79 ? 6.701 2.880 -11.775 1.00 68.25 79 ASP A C 1
ATOM 584 O O . ASP A 1 79 ? 5.763 2.627 -11.035 1.00 68.25 79 ASP A O 1
ATOM 588 N N . GLY A 1 80 ? 7.899 2.481 -11.378 1.00 61.72 80 GLY A N 1
ATOM 589 C CA . GLY A 1 80 ? 9.261 2.735 -11.820 1.00 61.72 80 GLY A CA 1
ATOM 590 C C . GLY A 1 80 ? 10.113 2.049 -10.750 1.00 61.72 80 GLY A C 1
ATOM 591 O O . GLY A 1 80 ? 9.779 2.087 -9.563 1.00 61.72 80 GLY A O 1
ATOM 592 N N . PHE A 1 81 ? 11.127 1.299 -11.161 1.00 62.44 81 PHE A N 1
ATOM 593 C CA . PHE A 1 81 ? 11.991 0.588 -10.225 1.00 62.44 81 PHE A CA 1
ATOM 594 C C . PHE A 1 81 ? 12.745 1.625 -9.381 1.00 62.44 81 PHE A C 1
ATOM 596 O O . PHE A 1 81 ? 13.365 2.518 -9.951 1.00 62.44 81 PHE A O 1
ATOM 603 N N . ALA A 1 82 ? 12.673 1.538 -8.052 1.00 72.75 82 ALA A N 1
ATOM 604 C CA . ALA A 1 82 ? 13.429 2.423 -7.167 1.00 72.75 82 ALA A CA 1
ATOM 605 C C . ALA A 1 82 ? 14.446 1.580 -6.399 1.00 72.75 82 ALA A C 1
ATOM 607 O O . ALA A 1 82 ? 14.126 0.876 -5.441 1.00 72.75 82 ALA A O 1
ATOM 608 N N . SER A 1 83 ? 15.675 1.602 -6.893 1.00 75.06 83 SER A N 1
ATOM 609 C CA . SER A 1 83 ? 16.791 0.777 -6.439 1.00 75.06 83 SER A CA 1
ATOM 610 C C . SER A 1 83 ? 17.856 1.551 -5.687 1.00 75.06 83 SER A C 1
ATOM 612 O O . SER A 1 83 ? 18.834 0.949 -5.259 1.00 75.06 83 SER A O 1
ATOM 614 N N . THR A 1 84 ? 17.676 2.863 -5.544 1.00 80.06 84 THR A N 1
ATOM 615 C CA . THR A 1 84 ? 18.515 3.737 -4.731 1.00 80.06 84 THR A CA 1
ATOM 616 C C . THR A 1 84 ? 17.673 4.583 -3.775 1.00 80.06 84 THR A C 1
ATOM 618 O O . THR A 1 84 ? 16.513 4.878 -4.067 1.00 80.06 84 THR A O 1
ATOM 621 N N . ASP A 1 85 ? 18.241 5.006 -2.646 1.00 81.69 85 ASP A N 1
ATOM 622 C CA . ASP A 1 85 ? 17.580 5.943 -1.724 1.00 81.69 85 ASP A CA 1
ATOM 623 C C . ASP A 1 85 ? 17.177 7.251 -2.429 1.00 81.69 85 ASP A C 1
ATOM 625 O O . ASP A 1 85 ? 16.096 7.788 -2.177 1.00 81.69 85 ASP A O 1
ATOM 629 N N . ASP A 1 86 ? 18.006 7.725 -3.365 1.00 85.44 86 ASP A N 1
ATOM 630 C CA . ASP A 1 86 ? 17.716 8.906 -4.181 1.00 85.44 86 ASP A CA 1
ATOM 631 C C . ASP A 1 86 ? 16.504 8.673 -5.099 1.00 85.44 86 ASP A C 1
ATOM 633 O O . ASP A 1 86 ? 15.601 9.509 -5.153 1.00 85.44 86 ASP A O 1
ATOM 637 N N . GLU A 1 87 ? 16.423 7.514 -5.761 1.00 83.12 87 GLU A N 1
ATOM 638 C CA . GLU A 1 87 ? 15.273 7.130 -6.596 1.00 83.12 87 GLU A CA 1
ATOM 639 C C . GLU A 1 87 ? 13.982 6.996 -5.776 1.00 83.12 87 GLU A C 1
ATOM 641 O O . GLU A 1 87 ? 12.922 7.453 -6.209 1.00 83.12 87 GLU A O 1
ATOM 646 N N . VAL A 1 88 ? 14.056 6.425 -4.568 1.00 82.88 88 VAL A N 1
ATOM 647 C CA . VAL A 1 88 ? 12.912 6.383 -3.641 1.00 82.88 88 VAL A CA 1
ATOM 648 C C . VAL A 1 88 ? 12.500 7.80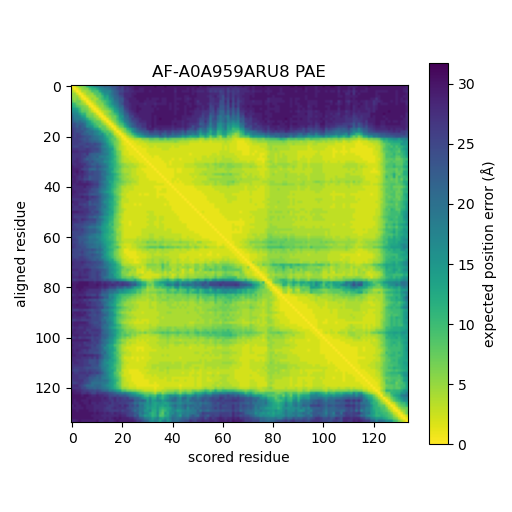3 -3.246 1.00 82.88 88 VAL A C 1
ATOM 650 O O . VAL A 1 88 ? 11.308 8.119 -3.199 1.00 82.88 88 VAL A O 1
ATOM 653 N N . GLY A 1 89 ? 13.472 8.682 -2.997 1.00 85.56 89 GLY A N 1
ATOM 654 C CA . GLY A 1 89 ? 13.247 10.095 -2.714 1.00 85.56 89 GLY A CA 1
ATOM 655 C C . GLY A 1 89 ? 12.501 10.813 -3.840 1.00 85.56 89 GLY A C 1
ATOM 656 O O . GLY A 1 89 ? 11.526 11.518 -3.570 1.00 85.56 89 GLY A O 1
ATOM 657 N N . GLU A 1 90 ? 12.909 10.611 -5.093 1.00 86.25 90 GLU A N 1
ATOM 658 C CA . GLU A 1 90 ? 12.237 11.181 -6.268 1.00 86.25 90 GLU A CA 1
ATOM 659 C C . GLU A 1 90 ? 10.823 10.623 -6.451 1.00 86.25 90 GLU A C 1
ATOM 661 O O . GLU A 1 90 ? 9.877 11.391 -6.639 1.00 86.25 90 GLU A O 1
ATOM 666 N N . LEU A 1 91 ? 10.633 9.315 -6.275 1.00 85.00 91 LEU A N 1
ATOM 667 C CA . LEU A 1 91 ? 9.314 8.684 -6.318 1.00 85.00 91 LEU A CA 1
ATOM 668 C C . LEU A 1 91 ? 8.364 9.290 -5.269 1.00 85.00 91 LEU A C 1
ATOM 670 O O . LEU A 1 91 ? 7.218 9.620 -5.581 1.00 85.00 91 LEU A O 1
ATOM 674 N N . LEU A 1 92 ? 8.840 9.521 -4.040 1.00 86.00 92 LEU A N 1
ATOM 675 C CA . LEU A 1 92 ? 8.050 10.171 -2.989 1.00 86.00 92 LEU A CA 1
ATOM 676 C C . LEU A 1 92 ? 7.797 11.661 -3.256 1.00 86.00 92 LEU A C 1
ATOM 678 O O . LEU A 1 92 ? 6.759 12.178 -2.837 1.00 86.00 92 LEU A O 1
ATOM 682 N N . LYS A 1 93 ? 8.721 12.373 -3.914 1.00 88.81 93 LYS A N 1
ATOM 683 C CA . LYS A 1 93 ? 8.505 13.768 -4.338 1.00 88.81 93 LYS A CA 1
ATOM 684 C C . LYS A 1 93 ? 7.428 13.844 -5.412 1.00 88.81 93 LYS A C 1
ATOM 686 O O . LYS A 1 93 ? 6.534 14.679 -5.297 1.00 88.81 93 LYS A O 1
ATOM 691 N N . GLU A 1 94 ? 7.474 12.965 -6.407 1.00 88.38 94 GLU A N 1
ATOM 692 C CA . GLU A 1 94 ? 6.453 12.881 -7.452 1.00 88.38 94 GLU A CA 1
ATOM 693 C C . GLU A 1 94 ? 5.086 12.492 -6.882 1.00 88.38 94 GLU A C 1
ATOM 695 O O . GLU A 1 94 ? 4.086 13.123 -7.216 1.00 88.38 94 GLU A O 1
ATOM 700 N N . LEU A 1 95 ? 5.025 11.529 -5.953 1.00 88.38 95 LEU A N 1
ATOM 701 C CA . LEU A 1 95 ? 3.778 11.133 -5.283 1.00 88.38 95 LEU A CA 1
ATOM 702 C C . LEU A 1 95 ? 3.165 12.258 -4.432 1.00 88.38 95 LEU A C 1
ATOM 704 O O . LEU A 1 95 ? 2.019 12.158 -4.012 1.00 88.38 95 LEU A O 1
ATOM 708 N N . LYS A 1 96 ? 3.902 13.330 -4.130 1.00 89.75 96 LYS A N 1
ATOM 709 C CA . LYS A 1 96 ? 3.364 14.493 -3.409 1.00 89.75 96 LYS A CA 1
ATOM 710 C C . LYS A 1 96 ? 2.760 15.546 -4.334 1.00 89.75 96 LYS A C 1
ATOM 712 O O . LYS A 1 96 ? 2.090 16.440 -3.821 1.00 89.75 96 LYS A O 1
ATOM 717 N N . LYS A 1 97 ? 2.992 15.471 -5.649 1.00 91.06 97 LYS A N 1
ATOM 718 C CA . LYS A 1 97 ? 2.483 16.433 -6.635 1.00 91.06 97 LYS A CA 1
ATOM 719 C C . LYS A 1 97 ? 1.055 16.045 -7.047 1.00 91.06 97 LYS A C 1
ATOM 721 O O . LYS A 1 97 ? 0.893 15.071 -7.782 1.00 91.06 97 LYS A O 1
ATOM 726 N N . PRO A 1 98 ? 0.015 16.799 -6.638 1.00 86.31 98 PRO A N 1
ATOM 727 C CA . PRO A 1 98 ? -1.378 16.443 -6.926 1.00 86.31 98 PRO A CA 1
ATOM 728 C C . PRO A 1 98 ? -1.699 16.375 -8.425 1.00 86.31 98 PRO A C 1
ATOM 730 O O . PRO A 1 98 ? -2.589 15.639 -8.838 1.00 86.31 98 PRO A O 1
ATOM 733 N N . ASP A 1 99 ? -0.966 17.145 -9.223 1.00 89.25 99 ASP A N 1
ATOM 734 C CA . ASP A 1 99 ? -1.059 17.294 -10.672 1.00 89.25 99 ASP A CA 1
ATOM 735 C C . ASP A 1 99 ? 0.077 16.588 -11.435 1.00 89.25 99 ASP A C 1
ATOM 737 O O . ASP A 1 99 ? 0.147 16.681 -12.658 1.00 89.25 99 ASP A O 1
ATOM 741 N N . GLY A 1 100 ? 0.946 15.861 -10.726 1.00 86.75 100 GLY A N 1
ATOM 742 C CA . GLY A 1 100 ? 2.099 15.171 -11.296 1.00 86.75 100 GLY A CA 1
ATOM 743 C C . GLY A 1 100 ? 1.786 13.771 -11.821 1.00 86.75 100 GLY A C 1
ATOM 744 O O . GLY A 1 100 ? 0.638 13.401 -12.080 1.00 86.75 100 GLY A O 1
ATOM 745 N N . LYS A 1 101 ? 2.832 12.948 -11.932 1.00 84.75 101 LYS A N 1
ATOM 746 C CA . LYS A 1 101 ? 2.748 11.587 -12.484 1.00 84.75 101 LYS A CA 1
ATOM 747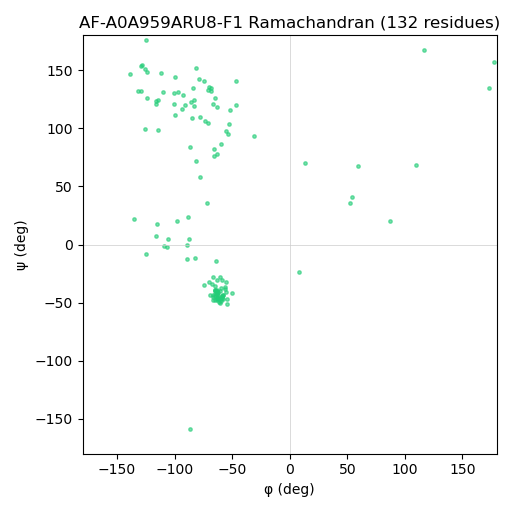 C C . LYS A 1 101 ? 1.709 10.697 -11.789 1.00 84.75 101 LYS A C 1
ATOM 749 O O . LYS A 1 101 ? 1.063 9.869 -12.425 1.00 84.75 101 LYS A O 1
ATOM 754 N N . TYR A 1 102 ? 1.503 10.910 -10.494 1.00 88.44 102 TYR A N 1
ATOM 755 C CA . TYR A 1 102 ? 0.580 10.134 -9.668 1.00 88.44 102 TYR A CA 1
ATOM 756 C C . TYR A 1 102 ? -0.790 10.806 -9.481 1.00 88.44 102 TYR A C 1
ATOM 758 O O . TYR A 1 102 ? -1.530 10.446 -8.565 1.00 88.44 102 TYR A O 1
ATOM 766 N N . ASN A 1 103 ? -1.181 11.747 -10.352 1.00 90.31 103 ASN A N 1
ATOM 767 C CA . ASN A 1 103 ? -2.469 12.454 -10.276 1.00 90.31 103 ASN A CA 1
ATOM 768 C C . ASN A 1 103 ? -3.666 11.491 -10.119 1.00 90.31 103 ASN A C 1
ATOM 770 O O . ASN A 1 103 ? -4.512 11.689 -9.247 1.00 90.31 103 ASN A O 1
ATOM 774 N N . LYS A 1 104 ? -3.685 10.368 -10.852 1.00 89.88 104 LYS A N 1
ATOM 775 C CA . LYS A 1 104 ? -4.722 9.325 -10.714 1.00 89.88 104 LYS A CA 1
ATOM 776 C C . LYS A 1 104 ? -4.850 8.800 -9.277 1.00 89.88 104 LYS A C 1
ATOM 778 O O . LYS A 1 104 ? -5.966 8.625 -8.792 1.00 89.88 104 LYS A O 1
ATOM 783 N N . VAL A 1 105 ? -3.733 8.594 -8.572 1.00 91.69 105 VAL A N 1
ATOM 784 C CA . VAL A 1 105 ? -3.722 8.163 -7.162 1.00 91.69 105 VAL A CA 1
ATOM 785 C C . VAL A 1 105 ? -4.373 9.228 -6.280 1.00 91.69 105 VAL A C 1
ATOM 787 O O . VAL A 1 105 ? -5.196 8.903 -5.425 1.00 91.69 105 VAL A O 1
ATOM 790 N N . HIS A 1 106 ? -4.074 10.507 -6.517 1.00 93.12 106 HIS A N 1
ATOM 791 C CA . HIS A 1 106 ? -4.677 11.616 -5.776 1.00 93.12 106 HIS A CA 1
ATOM 792 C C . HIS A 1 106 ? -6.178 11.761 -6.036 1.00 93.12 106 HIS A C 1
ATOM 794 O O . HIS A 1 106 ? -6.938 11.933 -5.081 1.00 93.12 106 HIS A O 1
ATOM 800 N N . GLN A 1 107 ? -6.619 11.645 -7.290 1.00 91.56 107 GLN A N 1
ATOM 801 C CA . GLN A 1 107 ? -8.039 11.663 -7.649 1.00 91.56 107 GLN A CA 1
ATOM 802 C C . GLN A 1 107 ? -8.796 10.516 -6.974 1.00 91.56 107 GLN A C 1
ATOM 804 O O . GLN A 1 107 ? -9.840 10.735 -6.356 1.00 91.56 107 GLN A O 1
ATOM 809 N N . PHE A 1 108 ? -8.239 9.301 -7.009 1.00 93.12 108 PHE A N 1
ATOM 810 C CA . PHE A 1 108 ? -8.829 8.148 -6.331 1.00 93.12 108 PHE A CA 1
ATOM 811 C C . PHE A 1 108 ? -8.889 8.354 -4.820 1.00 93.12 108 PHE A C 1
ATOM 813 O O . PHE A 1 108 ? -9.956 8.178 -4.230 1.00 93.12 108 PHE A O 1
ATOM 820 N N . ARG A 1 109 ? -7.795 8.816 -4.203 1.00 94.38 109 ARG A N 1
ATOM 821 C CA . ARG A 1 109 ? -7.734 9.118 -2.767 1.00 94.38 109 ARG A CA 1
ATOM 822 C C . ARG A 1 109 ? -8.837 10.093 -2.361 1.00 94.38 109 ARG A C 1
ATOM 824 O O . ARG A 1 109 ? -9.537 9.840 -1.386 1.00 94.38 109 ARG A O 1
ATOM 831 N N . GLN A 1 110 ? -9.017 11.177 -3.116 1.00 93.12 110 GLN A N 1
ATOM 832 C CA . GLN A 1 110 ? -10.065 12.165 -2.853 1.00 93.12 110 GLN A CA 1
ATOM 833 C C . GLN A 1 110 ? -11.467 11.567 -3.028 1.00 93.12 110 GLN A C 1
ATOM 835 O O . GLN A 1 110 ? -12.305 11.712 -2.140 1.00 93.12 110 GLN A O 1
ATOM 840 N N . SER A 1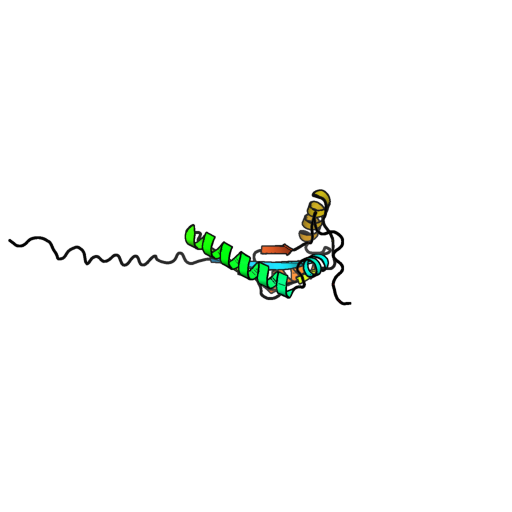 111 ? -11.713 10.847 -4.127 1.00 93.75 111 SER A N 1
ATOM 841 C CA . SER A 1 111 ? -13.031 10.264 -4.424 1.00 93.75 111 SER A CA 1
ATOM 842 C C . SER A 1 111 ? -13.476 9.227 -3.387 1.00 93.75 111 SER A C 1
ATOM 844 O O . SER A 1 111 ? -14.639 9.205 -2.985 1.00 93.75 111 SER A O 1
ATOM 846 N N . LYS A 1 112 ? -12.541 8.401 -2.903 1.00 93.25 112 LYS A N 1
ATOM 847 C CA . LYS A 1 112 ? -12.780 7.361 -1.896 1.00 93.25 112 LYS A CA 1
ATOM 8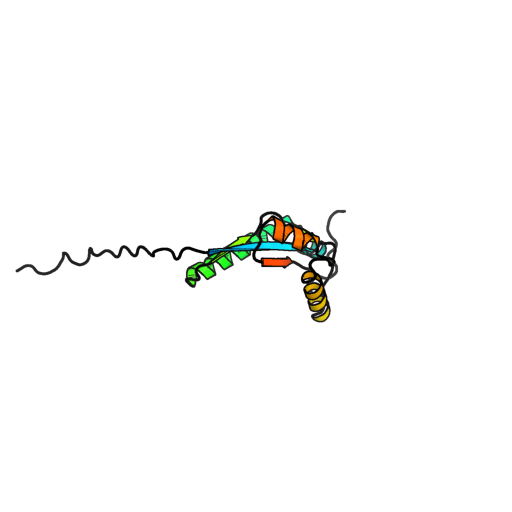48 C C . LYS A 1 112 ? -12.605 7.870 -0.465 1.00 93.25 112 LYS A C 1
ATOM 850 O O . LYS 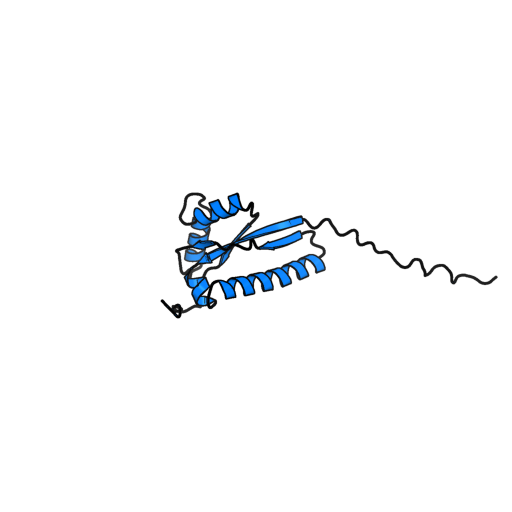A 1 112 ? -12.808 7.102 0.468 1.00 93.25 112 LYS A O 1
ATOM 855 N N . LYS A 1 113 ? -12.253 9.152 -0.297 1.00 93.62 113 LYS A N 1
ATOM 856 C CA . LYS A 1 113 ? -11.992 9.809 0.992 1.00 93.62 113 LYS A CA 1
ATOM 857 C C . LYS A 1 113 ? -10.949 9.068 1.836 1.00 93.62 113 LYS A C 1
ATOM 859 O O . LYS A 1 113 ? -11.114 8.945 3.042 1.00 93.62 113 LYS A O 1
ATOM 864 N N . ALA A 1 114 ? -9.889 8.577 1.194 1.00 94.25 114 ALA A N 1
ATOM 865 C CA . ALA A 1 114 ? -8.823 7.866 1.886 1.00 94.25 114 ALA A CA 1
ATOM 866 C C . ALA A 1 114 ? -7.980 8.826 2.736 1.00 94.25 114 ALA A C 1
ATOM 868 O O . ALA A 1 114 ? -7.506 9.857 2.240 1.00 94.25 114 ALA A O 1
ATOM 869 N N . ASP A 1 115 ? -7.710 8.453 3.982 1.00 94.81 115 ASP A N 1
ATOM 870 C CA . ASP A 1 115 ? -6.870 9.236 4.887 1.00 94.81 115 ASP A CA 1
ATOM 871 C C . ASP A 1 115 ? -5.406 9.211 4.438 1.00 94.81 115 ASP A C 1
ATOM 873 O O . ASP A 1 115 ? -4.750 10.255 4.371 1.00 94.81 115 ASP A O 1
ATOM 877 N N . ILE A 1 116 ? -4.908 8.034 4.050 1.00 92.88 116 ILE A N 1
ATOM 878 C CA . ILE A 1 116 ? -3.506 7.794 3.688 1.00 92.88 116 ILE A CA 1
ATOM 879 C C . ILE A 1 116 ? -3.405 7.163 2.295 1.00 92.88 116 ILE A C 1
ATOM 881 O O . ILE A 1 116 ? -4.293 6.436 1.856 1.00 92.88 116 ILE A O 1
ATOM 885 N N . VAL A 1 117 ? -2.297 7.437 1.605 1.00 92.00 117 VAL A N 1
ATOM 886 C CA . VAL A 1 117 ? -1.859 6.694 0.417 1.00 92.00 117 VAL A CA 1
ATOM 887 C C . VAL A 1 117 ? -0.620 5.888 0.783 1.00 92.00 117 VAL A C 1
ATOM 889 O O . VAL A 1 117 ? 0.323 6.436 1.349 1.00 92.00 117 VAL A O 1
ATOM 892 N N . CYS A 1 118 ? -0.618 4.603 0.444 1.00 92.00 118 CYS A N 1
ATOM 893 C CA . CYS A 1 118 ? 0.545 3.732 0.530 1.00 92.00 118 CYS A CA 1
ATOM 894 C C . CYS A 1 118 ? 0.923 3.282 -0.883 1.00 92.00 118 CYS A C 1
ATOM 896 O O . CYS A 1 118 ? 0.088 2.727 -1.594 1.00 92.00 118 CYS A O 1
ATOM 898 N N . LEU A 1 119 ? 2.163 3.544 -1.296 1.00 89.19 119 LEU A N 1
ATOM 899 C CA . LEU A 1 119 ? 2.682 3.111 -2.590 1.00 89.19 119 LEU A CA 1
ATOM 900 C C . LEU A 1 119 ? 3.547 1.863 -2.406 1.00 89.19 119 LEU A C 1
ATOM 902 O O . 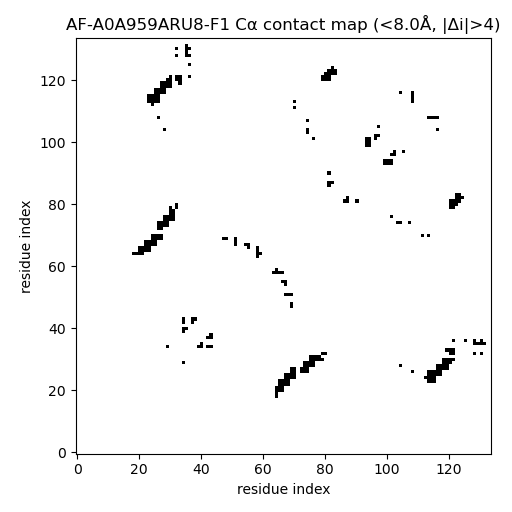LEU A 1 119 ? 4.547 1.891 -1.691 1.00 89.19 119 LEU A O 1
ATOM 906 N N . VAL A 1 120 ? 3.152 0.781 -3.068 1.00 89.38 120 VAL A N 1
ATOM 907 C CA . VAL A 1 120 ? 3.890 -0.477 -3.156 1.00 89.38 120 VAL A CA 1
ATOM 908 C C . VAL A 1 120 ? 4.742 -0.440 -4.421 1.00 89.38 120 VAL A C 1
ATOM 910 O O . VAL A 1 120 ? 4.213 -0.377 -5.529 1.00 89.38 120 VAL A O 1
ATOM 913 N N . TYR A 1 121 ? 6.061 -0.476 -4.264 1.00 85.69 121 TYR A N 1
ATOM 914 C CA . TYR A 1 121 ? 7.016 -0.439 -5.371 1.00 85.69 121 TYR A CA 1
ATOM 915 C C . TYR A 1 121 ? 8.023 -1.589 -5.251 1.00 85.69 121 TYR A C 1
ATOM 917 O O . TYR A 1 121 ? 8.268 -2.105 -4.160 1.00 85.69 121 TYR A O 1
ATOM 925 N N . ALA A 1 122 ? 8.598 -2.006 -6.379 1.00 80.06 122 ALA A N 1
ATOM 926 C CA . ALA A 1 122 ? 9.699 -2.963 -6.395 1.00 80.06 122 ALA A CA 1
ATOM 927 C C . ALA A 1 122 ? 11.022 -2.224 -6.138 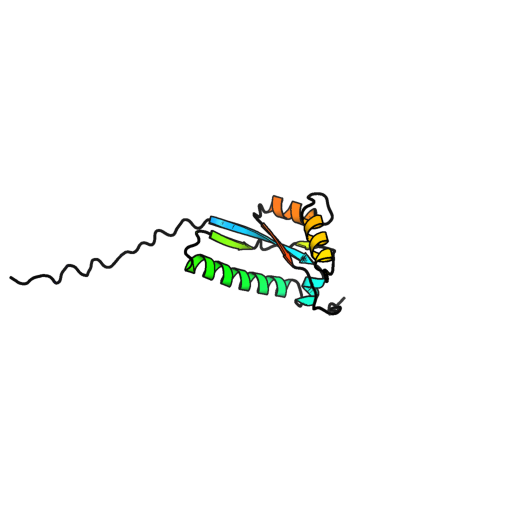1.00 80.06 122 ALA A C 1
ATOM 929 O O . ALA A 1 122 ? 11.337 -1.272 -6.856 1.00 80.06 122 ALA A O 1
ATOM 930 N N . GLY A 1 123 ? 11.775 -2.658 -5.122 1.00 71.25 123 GLY A N 1
ATOM 931 C CA . GLY A 1 123 ? 13.047 -2.043 -4.731 1.00 71.25 123 GLY A CA 1
ATOM 932 C C . GLY A 1 123 ? 14.242 -3.000 -4.681 1.00 71.25 123 GLY A C 1
ATOM 933 O O . GLY A 1 123 ? 14.084 -4.200 -4.905 1.00 71.25 123 GLY A O 1
ATOM 934 N N . TYR A 1 124 ? 15.413 -2.407 -4.396 1.00 57.75 124 TYR A N 1
ATOM 935 C CA . TYR A 1 124 ? 16.805 -2.867 -4.145 1.00 57.75 124 TYR A CA 1
ATOM 936 C C . TYR A 1 124 ? 17.269 -4.334 -4.349 1.00 57.75 124 TYR A C 1
ATOM 938 O O . TYR A 1 124 ? 18.463 -4.541 -4.544 1.00 57.75 124 TYR A O 1
ATOM 946 N N . ALA A 1 125 ? 16.414 -5.356 -4.317 1.00 53.69 125 ALA A N 1
ATOM 947 C CA . ALA A 1 125 ? 16.808 -6.770 -4.413 1.00 53.69 125 ALA A CA 1
ATOM 948 C C . ALA A 1 125 ? 16.112 -7.558 -5.537 1.00 53.69 125 ALA A C 1
ATOM 950 O O . ALA A 1 125 ? 16.482 -8.700 -5.807 1.00 53.69 125 ALA A O 1
ATOM 951 N N . MET A 1 126 ? 15.122 -6.973 -6.213 1.00 52.16 126 MET A N 1
ATOM 952 C CA . MET A 1 126 ? 14.397 -7.658 -7.282 1.00 52.16 126 MET A CA 1
ATOM 953 C C . MET A 1 126 ? 15.146 -7.468 -8.608 1.00 52.16 126 MET A C 1
ATOM 955 O O . MET A 1 126 ? 14.834 -6.561 -9.374 1.00 52.16 126 MET A O 1
ATOM 959 N N . GLY A 1 127 ? 16.163 -8.291 -8.894 1.00 52.97 127 GLY A N 1
ATOM 960 C CA . GLY A 1 127 ? 16.701 -8.385 -10.263 1.00 52.97 127 GLY A CA 1
ATOM 961 C C . GLY A 1 127 ? 15.543 -8.510 -11.261 1.00 52.97 127 GLY A C 1
ATOM 962 O O . GLY A 1 127 ? 14.552 -9.137 -10.898 1.00 52.97 127 GLY A O 1
ATOM 963 N N . LYS A 1 128 ? 15.632 -7.854 -12.437 1.00 50.25 128 LYS A N 1
ATOM 964 C CA . LYS A 1 128 ? 14.535 -7.667 -13.418 1.00 50.25 128 LYS A CA 1
ATOM 965 C C . LYS A 1 128 ? 13.551 -8.843 -13.399 1.00 50.25 128 LYS A C 1
ATOM 967 O O . LYS A 1 128 ? 13.795 -9.860 -14.039 1.00 50.25 128 LYS A O 1
ATOM 972 N N . ALA A 1 129 ? 12.478 -8.720 -12.622 1.00 52.72 129 ALA A N 1
ATOM 973 C CA . ALA A 1 129 ? 11.469 -9.758 -12.558 1.00 52.72 129 ALA A CA 1
ATOM 974 C C . ALA A 1 129 ? 10.694 -9.669 -13.871 1.00 52.72 129 ALA A C 1
ATOM 976 O O . ALA A 1 129 ? 9.960 -8.705 -14.091 1.00 52.72 129 ALA A O 1
ATOM 977 N N . GLU A 1 130 ? 10.926 -10.619 -14.772 1.00 52.47 130 GLU A N 1
ATOM 978 C CA . GLU A 1 130 ? 10.109 -10.770 -15.971 1.00 52.47 130 GLU A CA 1
ATOM 979 C C . GLU A 1 130 ? 8.709 -11.190 -15.521 1.00 52.47 130 GLU A C 1
ATOM 981 O O . GLU A 1 130 ? 8.545 -12.182 -14.810 1.00 52.47 130 GLU A O 1
ATOM 986 N N . CYS A 1 131 ? 7.703 -10.391 -15.872 1.00 50.72 131 CYS A N 1
ATOM 987 C CA . CYS A 1 131 ? 6.309 -10.717 -15.612 1.00 50.72 131 CYS A CA 1
ATOM 988 C C . CYS A 1 131 ? 5.967 -11.987 -16.409 1.00 50.72 131 CYS A C 1
ATOM 990 O O . CYS A 1 131 ? 6.061 -11.957 -17.638 1.00 50.72 131 CYS A O 1
ATOM 992 N N . PRO A 1 132 ? 5.586 -13.109 -15.775 1.00 44.38 132 PRO A N 1
ATOM 993 C CA . PRO A 1 132 ? 5.165 -14.272 -16.536 1.00 44.38 132 PRO A CA 1
ATOM 994 C C . PRO A 1 132 ? 3.800 -13.986 -17.182 1.00 44.38 132 PRO A C 1
ATOM 996 O O . PRO A 1 132 ? 2.778 -14.022 -16.500 1.00 44.38 132 PRO A O 1
ATOM 999 N N . GLY A 1 133 ? 3.800 -13.722 -18.494 1.00 49.22 133 GLY A N 1
ATOM 1000 C CA . GLY A 1 133 ? 2.607 -13.727 -19.350 1.00 49.22 133 GLY A CA 1
ATOM 1001 C C . GLY A 1 133 ? 2.121 -12.365 -19.854 1.00 49.22 133 GLY A C 1
ATOM 1002 O O . GLY A 1 133 ? 1.019 -11.954 -19.492 1.00 49.22 133 GLY A O 1
ATOM 1003 N N . GLU A 1 134 ? 2.892 -11.727 -20.740 1.00 42.62 134 GLU A N 1
ATOM 1004 C CA . GLU A 1 134 ? 2.272 -11.006 -21.871 1.00 42.62 134 GLU A CA 1
ATOM 1005 C C . GLU A 1 134 ? 1.822 -12.005 -22.947 1.00 42.62 134 GLU A C 1
ATOM 1007 O O . GLU A 1 134 ? 2.570 -12.983 -23.194 1.00 42.62 134 GLU A O 1
#

Solvent-accessible surface area (backbone atoms only — not comparable to full-atom values): 7948 Å² total; per-residue (Å²): 142,84,81,89,85,82,75,75,81,72,67,75,78,72,70,70,72,71,63,78,59,42,76,43,35,32,30,41,31,35,14,62,61,25,23,39,67,52,73,29,65,68,44,47,49,53,52,48,55,51,52,42,52,53,49,39,50,49,28,54,75,68,70,43,55,49,39,66,42,73,49,90,69,66,40,80,40,101,57,68,83,31,66,45,75,66,46,44,48,50,53,56,53,40,66,67,34,68,85,40,92,40,23,68,56,47,54,50,29,60,76,72,65,32,75,39,79,45,79,44,64,38,46,75,77,68,67,89,62,76,58,92,76,128

Nearest PDB structures (foldseek):
  4dd8-assembly3_C  TM=6.553E-01  e=8.909E-02  Homo sapiens
  4dd8-assembly2_B  TM=6.220E-01  e=1.499E-01  Homo sapiens
  4dd8-assembly1_A  TM=6.189E-01  e=2.363E-01  Homo sapiens
  4wk7-assembly1_A  TM=6.738E-01  e=2.022E+00  Homo sapiens
  4wke-assembly1_A  TM=6.412E-01  e=2.622E+00  Homo sapiens

Sequence (134 aa):
MKKALFSILLGLLMVQAGVAQKELTILFAYTNQAACAAGGPAEIKKNVDYGLGLLNTALSNSNVGYRVVAISEYVEVEDGFASTDDEVGELLKELKKPDGKYNKVHQFRQSKKADIVCLVYAGYAMGKAECPGE